Protein AF-A0A3S4IN43-F1 (afdb_monomer_lite)

pLDDT: mean 86.1, std 18.01, range [30.06, 98.25]

Structure (mmCIF, N/CA/C/O backbone):
data_AF-A0A3S4IN43-F1
#
_entry.id   AF-A0A3S4IN43-F1
#
loop_
_atom_site.group_PDB
_atom_site.id
_atom_site.type_symbol
_atom_site.label_atom_id
_atom_site.label_alt_id
_atom_site.label_comp_id
_atom_site.label_asym_id
_atom_site.label_entity_id
_atom_site.label_seq_id
_atom_site.pdbx_PDB_ins_code
_atom_site.Cartn_x
_atom_site.Cartn_y
_atom_site.Cartn_z
_atom_site.occupancy
_atom_site.B_iso_or_equiv
_atom_site.auth_seq_id
_atom_site.auth_comp_id
_atom_site.auth_asym_id
_atom_site.auth_atom_id
_atom_site.pdbx_PDB_model_num
ATOM 1 N N . MET A 1 1 ? 6.453 50.918 13.393 1.00 37.44 1 MET A N 1
ATOM 2 C CA . MET A 1 1 ? 6.200 50.289 12.080 1.00 37.44 1 MET A CA 1
ATOM 3 C C . MET A 1 1 ? 6.692 48.854 12.177 1.00 37.44 1 MET A C 1
ATOM 5 O O . MET A 1 1 ? 7.880 48.610 12.035 1.00 37.44 1 MET A O 1
ATOM 9 N N . THR A 1 2 ? 5.820 47.931 12.581 1.00 30.06 2 THR A N 1
ATOM 10 C CA . THR A 1 2 ? 6.198 46.532 12.831 1.00 30.06 2 THR A CA 1
ATOM 11 C C . THR A 1 2 ? 5.919 45.735 11.565 1.00 30.06 2 THR A C 1
ATOM 13 O O . THR A 1 2 ? 4.767 45.596 11.165 1.00 30.06 2 THR A O 1
ATOM 16 N N . LEU A 1 3 ? 6.977 45.263 10.907 1.00 30.89 3 LEU A N 1
ATOM 17 C CA . LEU A 1 3 ? 6.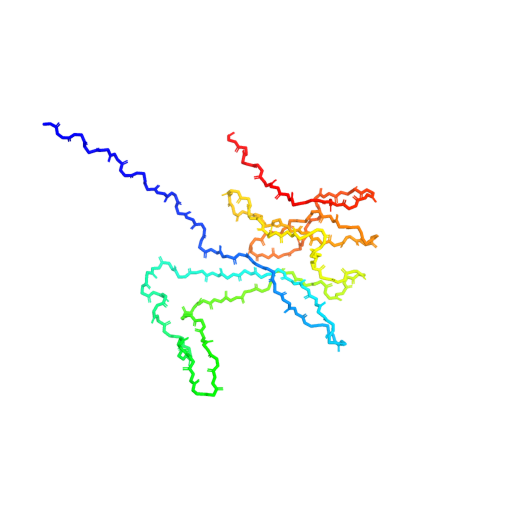897 44.349 9.771 1.00 30.89 3 LEU A CA 1
ATOM 18 C C . LEU A 1 3 ? 6.414 42.982 10.269 1.00 30.89 3 LEU A C 1
ATOM 20 O O . LEU A 1 3 ? 7.184 42.204 10.827 1.00 30.89 3 LEU A O 1
ATOM 24 N N . THR A 1 4 ? 5.134 42.682 10.072 1.00 35.22 4 THR A N 1
ATOM 25 C CA . THR A 1 4 ? 4.635 41.309 10.155 1.00 35.22 4 THR A CA 1
ATOM 26 C C . THR A 1 4 ? 5.094 40.580 8.894 1.00 35.22 4 THR A C 1
ATOM 28 O O . THR A 1 4 ? 4.595 40.839 7.801 1.00 35.22 4 THR A O 1
ATOM 31 N N . ALA A 1 5 ? 6.077 39.690 9.027 1.00 37.16 5 ALA A N 1
ATOM 32 C CA . ALA A 1 5 ? 6.415 38.756 7.961 1.00 37.16 5 ALA A CA 1
ATOM 33 C C . ALA A 1 5 ? 5.179 37.887 7.650 1.00 37.16 5 ALA A C 1
ATOM 35 O O . ALA A 1 5 ? 4.549 37.385 8.586 1.00 37.16 5 ALA A O 1
ATOM 36 N N . PRO A 1 6 ? 4.798 37.684 6.376 1.00 35.47 6 PRO A N 1
ATOM 37 C CA . PRO A 1 6 ? 3.703 36.786 6.058 1.00 35.47 6 PRO A CA 1
ATOM 38 C C . PRO A 1 6 ? 4.094 35.363 6.461 1.00 35.47 6 PRO A C 1
ATOM 40 O O . PRO A 1 6 ? 5.074 34.796 5.974 1.00 35.47 6 PRO A O 1
ATOM 43 N N . MET A 1 7 ? 3.307 34.789 7.368 1.00 35.69 7 MET A N 1
ATOM 44 C CA . MET A 1 7 ? 3.363 33.381 7.731 1.00 35.69 7 MET A CA 1
ATOM 45 C C . MET A 1 7 ? 3.156 32.571 6.447 1.00 35.69 7 MET A C 1
ATOM 47 O O . MET A 1 7 ? 2.059 32.562 5.885 1.00 35.69 7 MET A O 1
ATOM 51 N N . LYS A 1 8 ? 4.220 31.936 5.937 1.00 35.94 8 LYS A N 1
ATOM 52 C CA . LYS A 1 8 ? 4.121 30.979 4.829 1.00 35.94 8 LYS A CA 1
ATOM 53 C C . LYS A 1 8 ? 3.113 29.913 5.252 1.00 35.94 8 LYS A C 1
ATOM 55 O O . LYS A 1 8 ? 3.426 29.068 6.086 1.00 35.94 8 LYS A O 1
ATOM 60 N N . ARG A 1 9 ? 1.897 29.951 4.697 1.00 37.44 9 ARG A N 1
ATOM 61 C CA . ARG A 1 9 ? 0.983 28.808 4.747 1.00 37.44 9 ARG A CA 1
ATOM 62 C C . ARG A 1 9 ? 1.709 27.674 4.037 1.00 37.44 9 ARG A C 1
ATOM 64 O O . ARG A 1 9 ? 1.858 27.716 2.819 1.00 37.44 9 ARG A O 1
ATOM 71 N N . ALA A 1 10 ? 2.223 26.716 4.806 1.00 39.31 10 ALA A N 1
ATOM 72 C CA . ALA A 1 10 ? 2.700 25.460 4.258 1.00 39.31 10 ALA A CA 1
ATOM 73 C C . ALA A 1 10 ? 1.562 24.905 3.394 1.00 39.31 10 ALA A C 1
ATOM 75 O O . ALA A 1 10 ? 0.447 24.716 3.886 1.00 39.31 10 ALA A O 1
ATOM 76 N N . GLY A 1 11 ? 1.818 24.776 2.090 1.00 40.12 11 GLY A N 1
ATOM 77 C CA . GLY A 1 11 ? 0.867 24.211 1.146 1.00 40.12 11 GLY A CA 1
ATOM 78 C C . GLY A 1 11 ? 0.370 22.883 1.699 1.00 40.12 11 GLY A C 1
ATOM 79 O O . GLY A 1 11 ? 1.167 22.069 2.158 1.00 40.12 11 GLY A O 1
ATOM 80 N N . TRP A 1 12 ? -0.950 22.740 1.746 1.00 45.56 12 TRP A N 1
ATOM 81 C CA . TRP A 1 12 ? -1.676 21.554 2.175 1.00 45.56 12 TRP A CA 1
ATOM 82 C C . TRP A 1 12 ? -0.944 20.272 1.742 1.00 45.56 12 TRP A C 1
ATOM 84 O O . TRP A 1 12 ? -0.852 19.953 0.560 1.00 45.56 12 TRP A O 1
ATOM 94 N N . ALA A 1 13 ? -0.384 19.540 2.704 1.00 54.88 13 ALA A N 1
ATOM 95 C CA . ALA A 1 13 ? 0.049 18.179 2.444 1.00 54.88 13 ALA A CA 1
ATOM 96 C C . ALA A 1 13 ? -1.181 17.380 1.989 1.00 54.88 13 ALA A C 1
ATOM 98 O O . ALA A 1 13 ? -2.270 17.526 2.556 1.00 54.88 13 ALA A O 1
ATOM 99 N N . THR A 1 14 ? -1.024 16.545 0.966 1.00 61.47 14 THR A N 1
ATOM 100 C CA . THR A 1 14 ? -2.055 15.577 0.594 1.00 61.47 14 THR A CA 1
ATOM 101 C C . THR A 1 14 ? -2.413 14.733 1.812 1.00 61.47 14 THR A C 1
ATOM 103 O O . THR A 1 14 ? -1.529 14.195 2.477 1.00 61.47 14 THR A O 1
ATOM 106 N N . ARG A 1 15 ? -3.706 14.633 2.133 1.00 83.38 15 ARG A N 1
ATOM 107 C CA . ARG A 1 15 ? -4.218 13.986 3.356 1.00 83.38 15 ARG A CA 1
ATOM 108 C C . ARG A 1 15 ? -4.302 12.470 3.219 1.00 83.38 15 ARG A C 1
ATOM 110 O O . ARG A 1 15 ? -5.286 11.863 3.616 1.00 83.38 15 ARG A O 1
ATOM 117 N N . GLN A 1 16 ? -3.287 11.874 2.614 1.00 91.56 16 GLN A N 1
ATOM 118 C CA . GLN A 1 16 ? -3.196 10.441 2.403 1.00 91.56 16 GLN A CA 1
ATOM 119 C C . GLN A 1 16 ? -1.801 9.962 2.766 1.00 91.56 16 GLN A C 1
ATOM 121 O O . GLN A 1 16 ? -0.811 10.622 2.448 1.00 91.56 16 GLN A O 1
ATOM 126 N N . ILE A 1 17 ? -1.726 8.800 3.407 1.00 92.81 17 ILE A N 1
ATOM 127 C CA . ILE A 1 17 ? -0.460 8.111 3.655 1.00 92.81 17 ILE A CA 1
ATOM 128 C C . ILE A 1 17 ? -0.492 6.791 2.905 1.00 92.81 17 ILE A C 1
ATOM 130 O O . ILE A 1 17 ? -1.401 5.988 3.099 1.00 92.81 17 ILE A O 1
ATOM 134 N N . ALA A 1 18 ? 0.517 6.571 2.066 1.00 95.69 18 ALA A N 1
ATOM 135 C CA . ALA A 1 18 ? 0.769 5.283 1.441 1.00 95.69 18 ALA A CA 1
ATOM 136 C C . ALA A 1 18 ? 1.852 4.522 2.210 1.00 95.69 18 ALA A C 1
ATOM 138 O O . ALA A 1 18 ? 2.834 5.114 2.666 1.00 95.69 18 ALA A O 1
ATOM 139 N N . PHE A 1 19 ? 1.684 3.212 2.347 1.00 95.56 19 PHE A N 1
ATOM 140 C CA . PHE A 1 19 ? 2.606 2.344 3.075 1.00 95.56 19 PHE A CA 1
ATOM 141 C C . PHE A 1 19 ? 2.551 0.908 2.550 1.00 95.56 19 PHE A C 1
ATOM 143 O O . PHE A 1 19 ? 1.633 0.533 1.824 1.00 95.56 19 PHE A O 1
ATOM 150 N N . ILE A 1 20 ? 3.555 0.109 2.915 1.00 96.81 20 ILE A N 1
ATOM 151 C CA . ILE A 1 20 ? 3.604 -1.324 2.609 1.00 96.81 20 ILE A CA 1
ATOM 152 C C . ILE A 1 20 ? 3.043 -2.081 3.812 1.00 96.81 20 ILE A C 1
ATOM 154 O O . ILE A 1 20 ? 3.466 -1.831 4.942 1.00 96.81 20 ILE A O 1
ATOM 158 N N . GLY A 1 21 ? 2.104 -2.989 3.568 1.00 95.88 21 GLY A N 1
ATOM 159 C CA . GLY A 1 21 ? 1.542 -3.890 4.571 1.00 95.88 21 GLY A CA 1
ATOM 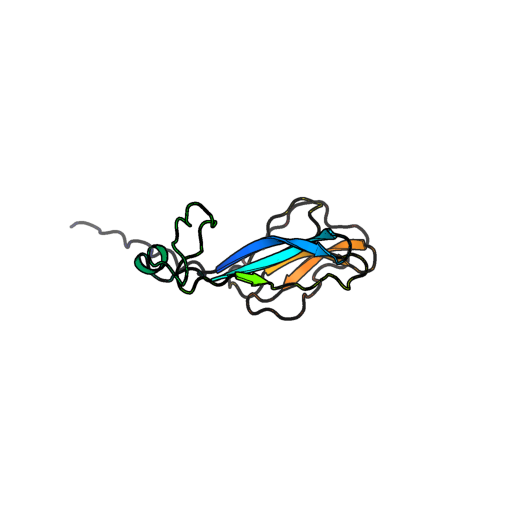160 C C . GLY A 1 21 ? 1.646 -5.342 4.121 1.00 95.88 21 GLY A C 1
ATOM 161 O O . GLY A 1 21 ? 1.524 -5.637 2.934 1.00 95.88 21 GLY A O 1
ATOM 162 N N . ASP A 1 22 ? 1.860 -6.255 5.064 1.00 96.88 22 ASP A N 1
ATOM 163 C CA . ASP A 1 22 ? 1.873 -7.686 4.768 1.00 96.88 22 ASP A CA 1
ATOM 164 C C . ASP A 1 22 ? 0.442 -8.198 4.567 1.00 96.88 22 ASP A C 1
ATOM 166 O O . ASP A 1 22 ? -0.440 -7.983 5.399 1.00 96.88 22 ASP A O 1
ATOM 170 N N . THR A 1 23 ? 0.226 -8.932 3.482 1.00 97.31 23 THR A N 1
ATOM 171 C CA . THR A 1 23 ? -0.921 -9.834 3.330 1.00 97.31 23 THR A CA 1
ATOM 172 C C . THR A 1 23 ? -0.432 -11.278 3.351 1.00 97.31 23 THR A C 1
ATOM 174 O O . THR A 1 23 ? 0.774 -11.522 3.348 1.00 97.31 23 THR A O 1
ATOM 177 N N . LEU A 1 24 ? -1.345 -12.247 3.381 1.00 97.19 24 LEU A N 1
ATOM 178 C CA . LEU A 1 24 ? -0.994 -13.664 3.311 1.00 97.19 24 LEU A CA 1
ATOM 179 C C . LEU A 1 24 ? -1.474 -14.270 1.989 1.00 97.19 24 LEU A C 1
ATOM 181 O O . LEU A 1 24 ? -2.532 -13.907 1.472 1.00 97.19 24 LEU A O 1
ATOM 185 N N . SER A 1 25 ? -0.680 -15.177 1.429 1.00 94.69 25 SER A N 1
ATOM 186 C CA . SER A 1 25 ? -1.092 -16.076 0.354 1.00 94.69 25 SER A CA 1
ATOM 187 C C . SER A 1 25 ? -2.026 -17.169 0.888 1.00 94.69 25 SER A C 1
ATOM 189 O O . SER A 1 25 ? -2.171 -17.348 2.099 1.00 94.69 25 SER A O 1
ATOM 191 N N . LEU A 1 26 ? -2.606 -17.968 -0.015 1.00 93.50 26 LEU A N 1
ATOM 192 C CA . LEU A 1 26 ? -3.400 -19.148 0.357 1.00 93.50 26 LEU A CA 1
ATOM 193 C C . LEU A 1 26 ? -2.595 -20.194 1.147 1.00 93.50 26 LEU A C 1
ATOM 195 O O . LEU A 1 26 ? -3.172 -20.985 1.884 1.00 93.50 26 LEU A O 1
ATOM 199 N N . THR A 1 27 ? -1.268 -20.191 1.012 1.00 94.94 27 THR A N 1
ATOM 200 C CA . THR A 1 27 ? -0.349 -21.074 1.744 1.00 94.94 27 THR A CA 1
ATOM 201 C C . THR A 1 27 ? 0.208 -20.428 3.017 1.00 94.94 27 THR A C 1
ATOM 203 O O . THR A 1 27 ? 1.089 -20.997 3.655 1.00 94.94 27 THR A O 1
ATOM 206 N N . GLY A 1 28 ? -0.274 -19.238 3.394 1.00 95.75 28 GLY A N 1
ATOM 207 C CA . GLY A 1 28 ? 0.172 -18.515 4.587 1.00 95.75 28 GLY A CA 1
ATOM 208 C C . GLY A 1 28 ? 1.513 -17.790 4.435 1.00 95.75 28 GLY A C 1
ATOM 209 O O . GLY A 1 28 ? 2.066 -17.317 5.426 1.00 95.75 28 GLY A O 1
ATOM 210 N N . GLN A 1 29 ? 2.053 -17.673 3.218 1.00 95.50 29 GLN A N 1
ATOM 211 C CA . GLN A 1 29 ? 3.272 -16.899 2.967 1.00 95.50 29 GLN A CA 1
ATOM 212 C C . GLN A 1 29 ? 2.962 -15.404 2.901 1.00 95.50 29 GLN A C 1
ATOM 214 O O . GLN A 1 29 ? 1.932 -15.001 2.366 1.00 95.50 29 GLN A O 1
ATOM 219 N N . LYS A 1 30 ? 3.869 -14.569 3.413 1.00 96.56 30 LYS A N 1
ATOM 220 C CA . LYS A 1 30 ? 3.719 -13.113 3.340 1.00 96.56 30 LYS A CA 1
ATOM 221 C C . LYS A 1 30 ? 3.823 -12.620 1.898 1.00 96.56 30 LYS A C 1
ATOM 223 O O . LYS A 1 30 ? 4.778 -12.943 1.199 1.00 96.56 30 LYS A O 1
ATOM 228 N N . VAL A 1 31 ? 2.870 -11.787 1.501 1.00 97.69 31 VAL A N 1
ATOM 229 C CA . VAL A 1 31 ? 2.829 -11.073 0.223 1.00 97.69 31 VAL A CA 1
ATOM 230 C C . VAL A 1 31 ? 2.674 -9.584 0.550 1.00 97.69 31 VAL A C 1
ATOM 232 O O . VAL A 1 31 ? 1.567 -9.151 0.886 1.00 97.69 31 VAL A O 1
ATOM 235 N N . PRO A 1 32 ? 3.766 -8.799 0.554 1.00 97.62 32 PRO A N 1
ATOM 236 C CA . PRO A 1 32 ? 3.702 -7.370 0.843 1.00 97.62 32 PRO A CA 1
ATOM 237 C C . PRO A 1 32 ? 2.934 -6.618 -0.242 1.00 97.62 32 PRO A C 1
ATOM 239 O O . PRO A 1 32 ? 3.164 -6.829 -1.430 1.00 97.62 32 PRO A O 1
ATOM 242 N N . GLU A 1 33 ? 2.042 -5.720 0.156 1.00 98.06 33 GLU A N 1
ATOM 243 C CA . GLU A 1 33 ? 1.169 -4.968 -0.746 1.00 98.06 33 GLU A CA 1
ATOM 244 C C . GLU A 1 33 ? 1.157 -3.484 -0.401 1.00 98.06 33 GLU A C 1
ATOM 246 O O . GLU A 1 33 ? 1.406 -3.087 0.740 1.00 98.06 33 GLU A O 1
ATOM 251 N N . LEU A 1 34 ? 0.864 -2.652 -1.397 1.00 98.19 34 LEU A N 1
ATOM 252 C CA . LEU A 1 34 ? 0.697 -1.222 -1.215 1.00 98.19 34 LEU A CA 1
ATOM 253 C C . LEU A 1 34 ? -0.703 -0.924 -0.680 1.00 98.19 34 LEU A C 1
ATOM 255 O O . LEU A 1 34 ? -1.714 -1.319 -1.266 1.00 98.19 34 LEU A O 1
ATOM 259 N N . PHE A 1 35 ? -0.750 -0.150 0.394 1.00 98.00 35 PHE A N 1
ATOM 260 C CA . PHE A 1 35 ? -1.968 0.393 0.970 1.00 98.00 35 PHE A CA 1
ATOM 261 C C . PHE A 1 35 ? -1.917 1.912 0.986 1.00 98.00 35 PHE A C 1
ATOM 263 O O . PHE A 1 35 ? -0.845 2.521 0.977 1.00 98.00 35 PHE A O 1
ATOM 270 N N . ILE A 1 36 ? -3.098 2.515 1.036 1.00 97.00 36 ILE A N 1
ATOM 271 C CA . ILE A 1 36 ? -3.282 3.944 1.239 1.00 97.00 36 ILE A CA 1
ATOM 272 C C . ILE A 1 36 ? -4.390 4.184 2.255 1.00 97.00 36 ILE A C 1
ATOM 274 O O . ILE A 1 36 ? -5.380 3.454 2.285 1.00 97.00 36 ILE A O 1
ATOM 278 N N . VAL A 1 37 ? -4.222 5.202 3.089 1.00 95.50 37 VAL A N 1
ATOM 279 C CA . VAL A 1 37 ? -5.235 5.636 4.050 1.00 95.50 37 VAL A CA 1
ATOM 280 C C . VAL A 1 37 ? -5.519 7.116 3.864 1.00 95.50 37 VAL A C 1
ATOM 282 O O . VAL A 1 37 ? -4.586 7.917 3.786 1.00 95.50 37 VAL A O 1
ATOM 285 N N . ASP A 1 38 ? -6.800 7.467 3.788 1.00 91.62 38 ASP A N 1
ATOM 286 C CA . ASP A 1 38 ? -7.270 8.849 3.828 1.00 91.62 38 ASP A CA 1
ATOM 287 C C . ASP A 1 38 ? -7.331 9.331 5.283 1.00 91.62 38 ASP A C 1
ATOM 289 O O . ASP A 1 38 ? -7.838 8.640 6.167 1.00 91.62 38 ASP A O 1
ATOM 293 N N . LEU A 1 39 ? -6.789 10.520 5.541 1.00 90.62 39 LEU A N 1
ATOM 294 C CA . LEU A 1 39 ? -6.667 11.088 6.878 1.00 90.62 39 LEU A CA 1
ATOM 295 C C . LEU A 1 39 ? -7.711 12.177 7.145 1.00 90.62 39 LEU A C 1
ATOM 297 O O . LEU A 1 39 ? -8.052 12.944 6.235 1.00 90.62 39 LEU A O 1
ATOM 301 N N . PRO A 1 40 ? -8.156 12.331 8.408 1.00 90.69 40 PRO A N 1
ATOM 302 C CA . PRO A 1 40 ? -9.092 13.375 8.769 1.00 90.69 40 PRO A CA 1
ATOM 303 C C . PRO A 1 40 ? -8.600 14.780 8.412 1.00 90.69 40 PRO A C 1
ATOM 305 O O . PRO A 1 40 ? -7.451 15.178 8.605 1.00 90.69 40 PRO A O 1
ATOM 308 N N . CYS A 1 41 ? -9.554 15.547 7.905 1.00 86.25 41 CYS A N 1
ATOM 309 C CA . CYS A 1 41 ? -9.423 16.907 7.402 1.00 86.25 41 CYS A CA 1
ATOM 310 C C . CYS A 1 41 ? -9.260 17.964 8.515 1.00 86.25 41 CYS A C 1
ATOM 312 O O . CYS A 1 41 ? -8.661 19.022 8.296 1.00 86.25 41 CYS A O 1
ATOM 314 N N . HIS A 1 42 ? -9.770 17.654 9.707 1.00 87.56 42 HIS A N 1
ATOM 315 C CA . HIS A 1 42 ? -9.815 18.528 10.874 1.00 87.56 42 HIS A CA 1
ATOM 316 C C . HIS A 1 42 ? -9.418 17.757 12.132 1.00 87.56 42 HIS A C 1
ATOM 318 O O . HIS A 1 42 ? -9.614 16.545 12.203 1.00 87.56 42 HIS A O 1
ATOM 324 N N . GLU A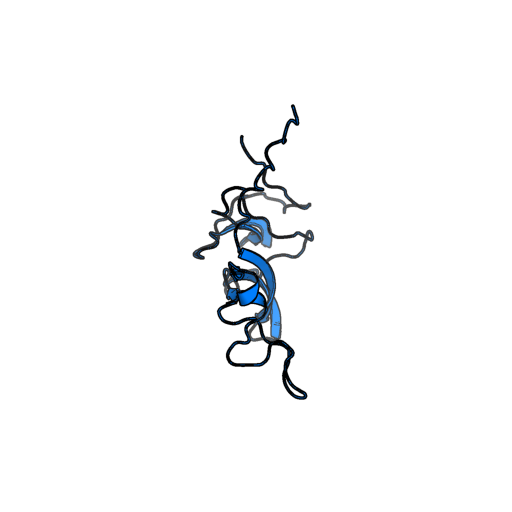 1 43 ? -8.927 18.472 13.146 1.00 89.31 43 GLU A N 1
ATOM 325 C CA . GLU A 1 43 ? -8.492 17.891 14.422 1.00 89.31 43 GLU A CA 1
ATOM 326 C C . GLU A 1 43 ? -9.573 17.020 15.078 1.00 89.31 43 GLU A C 1
ATOM 328 O O . GLU A 1 43 ? -9.292 15.901 15.497 1.00 89.31 43 GLU A O 1
ATOM 333 N N . ASN A 1 44 ? -10.824 17.491 15.104 1.00 91.62 44 ASN A N 1
ATOM 334 C CA . ASN A 1 44 ? -11.930 16.751 15.717 1.00 91.62 44 ASN A CA 1
ATOM 335 C C . ASN A 1 44 ? -12.156 15.378 15.073 1.00 91.62 44 ASN A C 1
ATOM 337 O O . ASN A 1 44 ? -12.511 14.433 15.771 1.00 91.62 44 ASN A O 1
ATOM 341 N N . GLY A 1 45 ? -11.884 15.244 13.771 1.00 91.19 45 GLY A N 1
ATOM 342 C CA . GLY A 1 45 ? -12.019 13.967 13.073 1.00 91.19 45 GLY A CA 1
ATOM 343 C C . GLY A 1 45 ? -11.039 12.903 13.574 1.00 91.19 45 GLY A C 1
ATOM 344 O O . GLY A 1 45 ? -11.337 11.722 13.491 1.00 91.19 45 GLY A O 1
ATOM 345 N N . TRP A 1 46 ? -9.908 13.296 14.167 1.00 91.38 46 TRP A N 1
ATOM 346 C CA . TRP A 1 46 ? -8.964 12.359 14.787 1.00 91.38 46 TRP A CA 1
ATOM 347 C C . TRP A 1 46 ? -9.432 11.826 16.143 1.00 91.38 46 TRP A C 1
ATOM 349 O O . TRP A 1 46 ? -8.927 10.809 16.609 1.00 91.38 46 TRP A O 1
ATOM 359 N N . LYS A 1 47 ? -10.372 12.522 16.789 1.00 94.38 47 LYS A N 1
ATOM 360 C CA . LYS A 1 47 ? -10.863 12.220 18.142 1.00 94.38 47 LYS A CA 1
ATOM 361 C C . LYS A 1 47 ? -12.224 11.524 18.135 1.00 94.38 47 LYS A C 1
ATOM 363 O O . LYS A 1 47 ? -12.723 11.147 19.191 1.00 94.38 47 LYS A O 1
ATOM 368 N N . GLN A 1 48 ? -12.827 11.360 16.961 1.00 95.50 48 GLN A N 1
ATOM 369 C CA . GLN A 1 48 ? -14.147 10.768 16.815 1.00 95.50 48 GLN A CA 1
ATOM 370 C C . GLN A 1 48 ? -14.032 9.257 16.600 1.00 95.50 48 GLN A C 1
ATOM 372 O O . GLN A 1 48 ? -13.464 8.807 15.605 1.00 95.50 48 GLN A O 1
ATOM 377 N N . ALA A 1 49 ? -14.575 8.477 17.536 1.00 95.25 49 ALA A N 1
ATOM 378 C CA . ALA A 1 49 ? -14.700 7.032 17.382 1.00 95.25 49 ALA A CA 1
ATOM 379 C C . ALA A 1 49 ? -15.682 6.682 16.251 1.00 95.25 49 ALA A C 1
ATOM 381 O O . ALA A 1 49 ? -16.656 7.406 16.027 1.00 95.25 49 ALA A O 1
ATOM 382 N N . GLY A 1 50 ? -15.395 5.586 15.546 1.00 91.12 50 GLY A N 1
ATOM 383 C CA . GLY A 1 50 ? -16.310 4.974 14.585 1.00 91.12 50 GLY A CA 1
ATOM 384 C C . GLY A 1 50 ? -17.242 3.970 15.261 1.00 91.12 50 GLY A C 1
ATOM 385 O O . GLY A 1 50 ? -17.706 4.200 16.376 1.00 91.12 50 GLY A O 1
ATOM 386 N N . ASP A 1 51 ? -17.462 2.831 14.605 1.00 90.56 51 ASP A N 1
ATOM 387 C CA . ASP A 1 51 ? -18.291 1.735 15.133 1.00 90.56 51 ASP A CA 1
ATOM 388 C C . ASP A 1 51 ? -17.720 1.121 16.425 1.00 90.56 51 ASP A C 1
ATOM 390 O O . ASP A 1 51 ? -18.444 0.523 17.220 1.00 90.56 51 ASP A O 1
ATOM 394 N N . THR A 1 52 ? -16.414 1.279 16.651 1.00 92.75 52 THR A N 1
ATOM 395 C CA . THR A 1 52 ? -15.681 0.763 17.810 1.00 92.75 52 THR A CA 1
ATOM 396 C C . THR A 1 52 ? -14.810 1.853 18.453 1.00 92.75 52 THR A C 1
ATOM 398 O O . THR A 1 52 ? -14.390 2.800 17.775 1.00 92.75 52 THR A O 1
ATOM 401 N N . PRO A 1 53 ? -14.510 1.755 19.767 1.00 95.44 53 PRO A N 1
ATOM 402 C CA . PRO A 1 53 ? -13.711 2.762 20.462 1.00 95.44 53 PRO A CA 1
ATOM 403 C C . PRO A 1 53 ? -12.305 2.918 19.873 1.00 95.44 53 PRO A C 1
ATOM 405 O O . PRO A 1 53 ? -11.631 1.931 19.574 1.00 95.44 53 PRO A O 1
ATOM 408 N N . LEU A 1 54 ? -11.815 4.162 19.812 1.00 95.06 54 LEU A N 1
ATOM 409 C CA . LEU A 1 54 ? -10.450 4.472 19.358 1.00 95.06 54 LEU A CA 1
ATOM 410 C C . LEU A 1 54 ? -9.387 3.709 20.150 1.00 95.06 54 LEU A C 1
ATOM 412 O O . LEU A 1 54 ? -8.400 3.248 19.594 1.00 95.06 54 LEU A O 1
ATOM 416 N N . THR A 1 55 ? -9.600 3.563 21.455 1.00 96.12 55 THR A N 1
ATOM 417 C CA . THR A 1 55 ? -8.690 2.877 22.3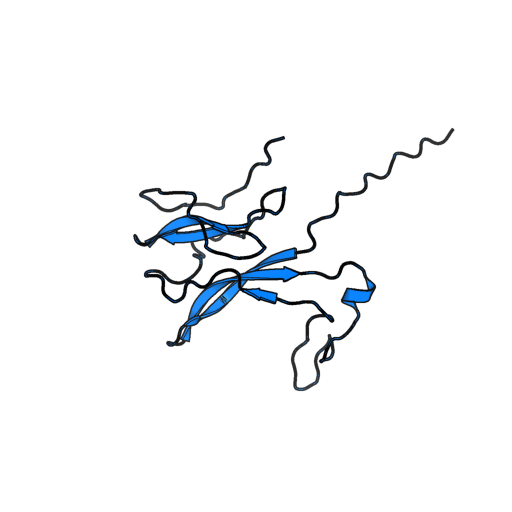78 1.00 96.12 55 THR A CA 1
ATOM 418 C C . THR A 1 55 ? -8.845 1.359 22.367 1.00 96.12 55 THR A C 1
ATOM 420 O O . THR A 1 55 ? -8.060 0.676 23.016 1.00 96.12 55 THR A O 1
ATOM 423 N N . GLY A 1 56 ? -9.848 0.826 21.664 1.00 95.19 56 GLY A N 1
ATOM 424 C CA . GLY A 1 56 ? -10.254 -0.570 21.788 1.00 95.19 56 GLY A CA 1
ATOM 425 C C . GLY A 1 56 ? -10.998 -0.840 23.097 1.00 95.19 56 GLY A C 1
ATOM 426 O O . GLY A 1 56 ? -11.457 0.081 23.780 1.00 95.19 56 GLY A O 1
ATOM 427 N N . THR A 1 57 ? -11.126 -2.118 23.431 1.00 94.38 57 THR A N 1
ATOM 428 C CA . THR A 1 57 ? -11.714 -2.616 24.684 1.00 94.38 57 THR A CA 1
ATOM 429 C C . THR A 1 57 ? -10.764 -3.630 25.322 1.00 94.38 57 THR A C 1
ATOM 431 O O . THR A 1 57 ? -9.692 -3.894 24.785 1.00 94.38 57 THR A O 1
ATOM 434 N N . GLU A 1 58 ? -11.151 -4.251 26.438 1.00 96.62 58 GLU A N 1
ATOM 435 C CA . GLU A 1 58 ? -10.372 -5.355 27.021 1.00 96.62 58 GLU A CA 1
ATOM 436 C C . GLU A 1 58 ? -10.166 -6.528 26.048 1.00 96.62 58 GLU A C 1
ATOM 438 O O . GLU A 1 58 ? -9.162 -7.229 26.133 1.00 96.62 58 GLU A O 1
ATOM 443 N N . SER A 1 59 ? -11.102 -6.742 25.116 1.00 95.94 59 SER A N 1
ATOM 444 C CA . SER A 1 59 ? -11.081 -7.873 24.180 1.00 95.94 59 SER A CA 1
ATOM 445 C C . SER A 1 59 ? -10.872 -7.475 22.718 1.00 95.94 59 SER A C 1
ATOM 447 O O . SER A 1 59 ? -10.787 -8.348 21.854 1.00 95.94 59 SER A O 1
ATOM 449 N N . THR A 1 60 ? -10.762 -6.179 22.412 1.00 94.25 60 THR A N 1
ATOM 450 C CA . THR A 1 60 ? -10.600 -5.691 21.037 1.00 94.25 60 THR A CA 1
ATOM 451 C C . THR A 1 60 ? -9.473 -4.678 20.914 1.00 94.25 60 THR A C 1
ATOM 453 O O . THR A 1 60 ? -9.265 -3.832 21.780 1.00 94.25 60 THR A O 1
ATOM 456 N N . MET A 1 61 ? -8.759 -4.737 19.790 1.00 93.56 61 MET A N 1
ATOM 457 C CA . MET A 1 61 ? -7.713 -3.768 19.479 1.00 93.56 61 MET A CA 1
ATOM 458 C C . MET A 1 61 ? -8.279 -2.352 19.253 1.00 93.56 61 MET A C 1
ATOM 460 O O . MET A 1 61 ? -9.456 -2.201 18.901 1.00 93.56 61 MET A O 1
ATOM 464 N N . PRO A 1 62 ? -7.429 -1.317 19.395 1.00 94.44 62 PRO A N 1
ATOM 465 C CA . PRO A 1 62 ? -7.705 0.033 18.920 1.00 94.44 62 PRO A CA 1
ATOM 466 C C . PRO A 1 62 ? -8.267 0.054 17.501 1.00 94.44 62 PRO A C 1
ATOM 468 O O . PRO A 1 62 ? -7.851 -0.723 16.640 1.00 94.44 62 PRO A O 1
ATOM 471 N N . SER A 1 63 ? -9.206 0.962 17.261 1.00 93.44 63 SER A N 1
ATOM 472 C CA . SER A 1 63 ? -9.849 1.133 15.959 1.00 93.44 63 SER A CA 1
ATOM 473 C C . SER A 1 63 ? -9.537 2.509 15.374 1.00 93.44 63 SER A C 1
ATOM 475 O O . SER A 1 63 ? -9.347 3.466 16.130 1.00 93.44 63 SER A O 1
ATOM 477 N N . PRO A 1 64 ? -9.445 2.631 14.039 1.00 92.62 64 PRO A N 1
ATOM 478 C CA . PRO A 1 64 ? -9.175 3.915 13.409 1.00 92.62 64 PRO A CA 1
ATOM 479 C C . PRO A 1 64 ? -10.325 4.911 13.662 1.00 92.62 64 PRO A C 1
ATOM 481 O O . PRO A 1 64 ? -11.456 4.492 13.924 1.00 92.62 64 PRO A O 1
ATOM 484 N N . PRO A 1 65 ? -10.066 6.230 13.569 1.00 94.75 65 PRO A N 1
ATOM 485 C CA . PRO A 1 65 ? -11.118 7.234 13.679 1.00 94.75 65 PRO A CA 1
ATOM 486 C C . PRO A 1 65 ? -12.227 7.082 12.641 1.00 94.75 65 PRO A C 1
ATOM 488 O O . PRO A 1 65 ? -12.026 6.506 11.569 1.00 94.75 65 PRO A O 1
ATOM 491 N N . LEU A 1 66 ? -13.402 7.635 12.952 1.00 92.88 66 LEU A N 1
ATOM 492 C CA . LEU A 1 66 ? -14.568 7.586 12.072 1.00 92.88 66 LEU A CA 1
ATOM 493 C C . LEU A 1 66 ? -14.210 8.061 10.656 1.00 92.88 66 LEU A C 1
ATOM 495 O O . LEU A 1 66 ? -13.658 9.145 10.462 1.00 92.88 66 LEU A O 1
ATOM 499 N N . GLY A 1 67 ? -14.564 7.248 9.659 1.00 88.81 67 GLY A N 1
ATOM 500 C CA . GLY A 1 67 ? -14.353 7.561 8.245 1.00 88.81 67 GLY A CA 1
ATOM 501 C C . GLY A 1 67 ? -12.910 7.402 7.752 1.00 88.81 67 GLY A C 1
ATOM 502 O O . GLY A 1 67 ? -12.668 7.591 6.562 1.00 88.81 67 GLY A O 1
ATOM 503 N N . VAL A 1 68 ? -11.957 7.029 8.614 1.00 92.56 68 VAL A N 1
ATOM 504 C CA . VAL A 1 68 ? -10.598 6.667 8.194 1.00 92.56 68 VAL A CA 1
ATOM 505 C C . VAL A 1 68 ? -10.623 5.261 7.612 1.00 92.56 68 VAL A C 1
ATOM 507 O O . VAL A 1 68 ? -10.790 4.275 8.327 1.00 92.56 68 VAL A O 1
ATOM 510 N N . VAL A 1 69 ? -10.451 5.175 6.295 1.00 90.06 69 VAL A N 1
ATOM 511 C CA . VAL A 1 69 ? -10.509 3.914 5.551 1.00 90.06 69 VAL A CA 1
ATOM 512 C C . VAL A 1 69 ? -9.144 3.605 4.952 1.00 90.06 69 VAL A C 1
ATOM 514 O O . VAL A 1 69 ? -8.580 4.401 4.202 1.00 90.06 69 VAL A O 1
ATOM 517 N N . GLN A 1 70 ? -8.630 2.415 5.257 1.00 93.50 70 GLN A N 1
ATOM 518 C CA . GLN A 1 70 ? -7.472 1.843 4.579 1.00 93.50 70 GLN A CA 1
ATOM 519 C C . GLN A 1 70 ? -7.931 1.108 3.315 1.00 93.50 70 GLN A C 1
ATOM 521 O O . GLN A 1 70 ? -8.791 0.230 3.372 1.00 93.50 70 GLN A O 1
ATOM 526 N N . ARG A 1 71 ? -7.318 1.422 2.175 1.00 96.06 71 ARG A N 1
ATOM 527 C CA . ARG A 1 71 ? -7.554 0.761 0.887 1.00 96.06 71 ARG A CA 1
ATOM 528 C C . ARG A 1 71 ? -6.285 0.063 0.418 1.00 96.06 71 ARG A C 1
ATOM 530 O O . ARG A 1 71 ? -5.194 0.625 0.505 1.00 96.06 71 ARG A O 1
ATOM 537 N N . ARG A 1 72 ? -6.425 -1.155 -0.103 1.00 97.75 72 ARG A N 1
ATOM 538 C CA . ARG A 1 72 ? -5.348 -1.867 -0.801 1.00 97.75 72 ARG A CA 1
ATOM 539 C C . ARG A 1 72 ? -5.282 -1.373 -2.244 1.00 97.75 72 ARG A C 1
ATOM 541 O O . ARG A 1 72 ? -6.310 -1.338 -2.913 1.00 97.75 72 ARG A O 1
ATOM 548 N N . LEU A 1 73 ? -4.099 -0.967 -2.697 1.00 98.25 73 LEU A N 1
ATOM 549 C CA . LEU A 1 73 ? -3.882 -0.450 -4.050 1.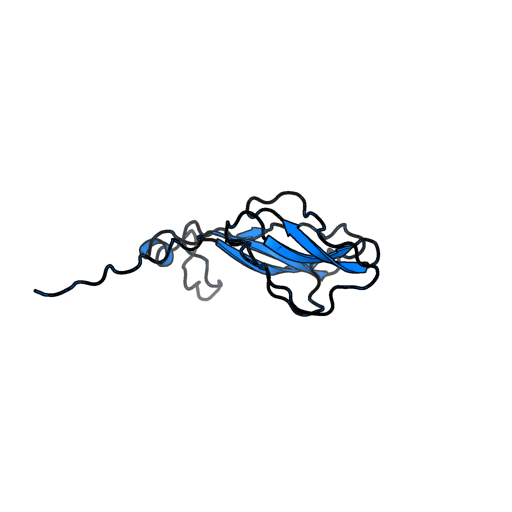00 98.25 73 LEU A CA 1
ATOM 550 C C . LEU A 1 73 ? -3.343 -1.509 -5.011 1.00 98.25 73 LEU A C 1
ATOM 552 O O . LEU A 1 73 ? -3.668 -1.458 -6.190 1.00 98.25 73 LEU A O 1
ATOM 556 N N . THR A 1 74 ? -2.545 -2.462 -4.533 1.00 98.25 74 THR A N 1
ATOM 557 C CA . THR A 1 74 ? -1.947 -3.504 -5.380 1.00 98.25 74 THR A CA 1
ATOM 558 C C . THR A 1 74 ? -2.479 -4.889 -5.026 1.00 98.25 74 THR A C 1
ATOM 560 O O . THR A 1 74 ? -2.728 -5.190 -3.859 1.00 98.25 74 THR A O 1
ATOM 563 N N . PHE A 1 75 ? -2.675 -5.732 -6.042 1.00 97.62 75 PHE A N 1
ATOM 564 C CA . PHE A 1 75 ? -3.198 -7.094 -5.915 1.00 97.62 75 PHE A CA 1
ATOM 565 C C . PHE A 1 75 ? -2.308 -8.052 -6.707 1.00 97.62 75 PHE A C 1
ATOM 567 O O . PHE A 1 75 ? -2.550 -8.328 -7.875 1.00 97.62 75 PHE A O 1
ATOM 574 N N . THR A 1 76 ? -1.221 -8.504 -6.090 1.00 97.50 76 THR A N 1
ATOM 575 C CA . THR A 1 76 ? -0.100 -9.149 -6.792 1.00 97.50 76 THR A CA 1
ATOM 576 C C . THR A 1 76 ? -0.008 -10.655 -6.566 1.00 97.50 76 THR A C 1
ATOM 578 O O . THR A 1 76 ? 0.907 -11.291 -7.084 1.00 97.50 76 THR A O 1
ATOM 581 N N . HIS A 1 77 ? -0.954 -11.247 -5.830 1.00 96.88 77 HIS A N 1
ATOM 582 C CA . HIS A 1 77 ? -0.968 -12.675 -5.486 1.00 96.88 77 HIS A CA 1
ATOM 583 C C . HIS A 1 77 ? -0.854 -13.612 -6.692 1.00 96.88 77 HIS A C 1
ATOM 585 O O . HIS A 1 77 ? -0.343 -14.715 -6.540 1.00 96.88 77 HIS A O 1
ATOM 591 N N . GLN A 1 78 ? -1.335 -13.194 -7.865 1.00 94.88 78 GLN A N 1
ATOM 592 C CA . GLN A 1 78 ? -1.322 -13.994 -9.091 1.00 94.88 78 GLN A CA 1
ATOM 593 C C . GLN A 1 78 ? -0.053 -13.807 -9.940 1.00 94.88 78 GLN A C 1
ATOM 595 O O . GLN A 1 78 ? 0.092 -14.474 -10.963 1.00 94.88 78 GLN A O 1
ATOM 600 N N . ARG A 1 79 ? 0.858 -12.897 -9.567 1.00 95.56 79 ARG A N 1
ATOM 601 C CA . ARG A 1 79 ? 2.111 -12.684 -10.309 1.00 95.56 79 ARG A CA 1
ATOM 602 C C . ARG A 1 79 ? 3.062 -13.865 -10.105 1.00 95.56 79 ARG A C 1
ATOM 604 O O . ARG A 1 79 ? 3.048 -14.502 -9.058 1.00 95.56 79 ARG A O 1
ATOM 611 N N . VAL A 1 80 ? 3.949 -14.099 -11.077 1.00 95.62 80 VAL A N 1
ATOM 612 C CA . VAL A 1 80 ? 5.017 -15.121 -10.983 1.00 95.62 80 VAL A CA 1
ATOM 613 C C . VAL A 1 80 ? 5.909 -14.878 -9.758 1.00 95.62 80 VAL A C 1
ATOM 615 O O . VAL A 1 80 ? 6.308 -15.819 -9.077 1.00 95.62 80 VAL A O 1
ATOM 618 N N . TYR A 1 81 ? 6.152 -13.603 -9.442 1.00 96.00 81 TYR A N 1
ATOM 619 C CA . TYR A 1 81 ? 6.808 -13.150 -8.218 1.00 96.00 81 TYR A CA 1
ATOM 620 C C . TYR A 1 81 ? 5.835 -12.260 -7.429 1.00 96.00 81 TYR A C 1
ATOM 622 O O . TYR A 1 81 ? 5.770 -11.056 -7.693 1.00 96.00 81 TYR A O 1
ATOM 630 N N . PRO A 1 82 ? 5.035 -12.837 -6.512 1.00 96.81 82 PRO A N 1
ATOM 631 C CA . PRO A 1 82 ? 4.061 -12.084 -5.735 1.00 96.81 82 PRO A CA 1
ATOM 632 C C . PRO A 1 82 ? 4.706 -11.064 -4.796 1.00 96.81 82 PRO A C 1
ATOM 634 O O . PRO A 1 82 ? 5.752 -11.317 -4.196 1.00 96.81 82 PRO A O 1
ATOM 637 N N . GLY A 1 83 ? 4.011 -9.950 -4.594 1.00 97.25 83 GLY A N 1
ATOM 638 C CA . GLY A 1 83 ? 4.338 -8.940 -3.600 1.00 97.25 83 GLY A CA 1
ATOM 639 C C . GLY A 1 83 ? 5.296 -7.854 -4.077 1.00 97.25 83 GLY A C 1
ATOM 640 O O . GLY A 1 83 ? 6.086 -8.007 -5.012 1.00 97.25 83 GLY A O 1
ATOM 641 N N . LEU A 1 84 ? 5.243 -6.727 -3.373 1.00 97.31 84 LEU A N 1
ATOM 642 C CA . LEU A 1 84 ? 6.279 -5.702 -3.420 1.00 97.31 84 LEU A CA 1
ATOM 643 C C . LEU A 1 84 ? 7.585 -6.271 -2.849 1.00 97.31 84 LEU A C 1
ATOM 645 O O . LEU A 1 84 ? 7.577 -7.040 -1.886 1.00 97.31 84 LEU A O 1
ATOM 649 N N . THR A 1 85 ? 8.725 -5.876 -3.422 1.00 93.38 85 THR A N 1
ATOM 650 C CA . THR A 1 85 ? 10.034 -6.349 -2.943 1.00 93.38 85 THR A CA 1
ATOM 651 C C . THR A 1 85 ? 10.572 -5.451 -1.837 1.00 93.38 85 THR A C 1
ATOM 653 O O . THR A 1 85 ? 10.653 -4.237 -1.991 1.00 93.38 85 THR A O 1
ATOM 656 N N . ASN A 1 86 ? 11.020 -6.052 -0.737 1.00 84.00 86 ASN A N 1
ATOM 657 C CA . ASN A 1 86 ? 11.717 -5.343 0.339 1.00 84.00 86 ASN A CA 1
ATOM 658 C C . ASN A 1 86 ? 13.239 -5.296 0.136 1.00 84.00 86 ASN A C 1
ATOM 660 O O . ASN A 1 86 ? 13.961 -4.836 1.018 1.00 84.00 86 ASN A O 1
ATOM 664 N N . GLU A 1 87 ? 13.723 -5.762 -1.017 1.00 85.69 87 GLU A N 1
ATOM 665 C CA . GLU A 1 87 ? 15.136 -5.795 -1.380 1.00 85.69 87 GLU A CA 1
ATOM 666 C C . GLU A 1 87 ? 15.357 -5.043 -2.703 1.00 85.69 87 GLU A C 1
ATOM 668 O O . GLU A 1 87 ? 14.832 -5.474 -3.737 1.00 85.69 87 GLU A O 1
ATOM 673 N N . PRO A 1 88 ? 16.107 -3.922 -2.682 1.00 86.38 88 PRO A N 1
ATOM 674 C CA . PRO A 1 88 ? 16.615 -3.229 -1.495 1.00 86.38 88 PRO A CA 1
ATOM 675 C C . PRO A 1 88 ? 15.479 -2.657 -0.631 1.00 86.38 88 PRO A C 1
ATOM 677 O O . PRO A 1 88 ? 14.389 -2.342 -1.125 1.00 86.38 88 PRO A O 1
ATOM 680 N N . ARG A 1 89 ? 15.750 -2.468 0.669 1.00 87.12 89 ARG A N 1
ATOM 681 C CA . ARG A 1 89 ? 14.789 -1.825 1.572 1.00 87.12 89 ARG A CA 1
ATOM 682 C C . ARG A 1 89 ? 14.493 -0.427 1.053 1.00 87.12 89 ARG A C 1
ATOM 684 O O . ARG A 1 89 ? 15.394 0.399 0.911 1.00 87.12 89 ARG A O 1
ATOM 691 N N . HIS A 1 90 ? 13.220 -0.152 0.824 1.00 88.06 90 HIS A N 1
ATOM 692 C CA . HIS A 1 90 ? 12.766 1.133 0.335 1.00 88.06 90 HIS A CA 1
ATOM 693 C C . HIS A 1 90 ? 11.514 1.566 1.088 1.00 88.06 90 HIS A C 1
ATOM 695 O O . HIS A 1 90 ? 10.815 0.774 1.718 1.00 88.06 90 HIS A O 1
ATOM 701 N N . TRP A 1 91 ? 11.243 2.858 1.018 1.00 89.38 91 TRP A N 1
ATOM 702 C CA . TRP A 1 91 ? 9.960 3.404 1.409 1.00 89.38 91 TRP A CA 1
ATOM 703 C C . TRP A 1 91 ? 9.251 3.874 0.147 1.00 89.38 91 TRP A C 1
ATOM 705 O O . TRP A 1 91 ? 9.892 4.427 -0.748 1.00 89.38 91 TRP A O 1
ATOM 715 N N . VAL A 1 92 ? 7.935 3.706 0.098 1.00 94.00 92 VAL A N 1
ATOM 716 C CA . VAL A 1 92 ? 7.123 4.197 -1.018 1.00 94.00 92 VAL A CA 1
ATOM 717 C C . VAL A 1 92 ? 7.150 5.724 -1.067 1.00 94.00 92 VAL A C 1
ATOM 719 O O . VAL A 1 92 ? 7.360 6.398 -0.048 1.00 94.00 92 VAL A O 1
ATOM 722 N N . ARG A 1 93 ? 7.009 6.293 -2.263 1.00 92.44 93 ARG A N 1
ATOM 723 C CA . ARG A 1 93 ? 7.139 7.742 -2.480 1.00 92.44 93 ARG A CA 1
ATOM 724 C C . ARG A 1 93 ? 6.054 8.246 -3.406 1.00 92.44 93 ARG A C 1
ATOM 726 O O . ARG A 1 93 ? 5.925 7.731 -4.507 1.00 92.44 93 ARG A O 1
ATOM 733 N N . SER A 1 94 ? 5.326 9.280 -3.003 1.00 92.00 94 SER A N 1
ATOM 734 C CA . SER A 1 94 ? 4.479 10.026 -3.930 1.00 92.00 94 SER A CA 1
ATOM 735 C C . SER A 1 94 ? 5.314 11.018 -4.740 1.00 92.00 94 SER A C 1
ATOM 737 O O . SER A 1 94 ? 6.323 11.540 -4.255 1.00 92.00 94 SER A O 1
ATOM 739 N N . ASN A 1 95 ? 4.891 11.311 -5.968 1.00 88.06 95 ASN A N 1
ATOM 740 C CA . ASN A 1 95 ? 5.390 12.487 -6.678 1.00 88.06 95 ASN A CA 1
ATOM 741 C C . ASN A 1 95 ? 4.852 13.785 -6.025 1.00 88.06 95 ASN A C 1
ATOM 743 O O . ASN A 1 95 ? 3.874 13.732 -5.275 1.00 88.06 95 ASN A O 1
ATOM 747 N N . PRO A 1 96 ? 5.446 14.962 -6.308 1.00 84.88 96 PRO A N 1
ATOM 748 C CA . PRO A 1 96 ? 5.025 16.228 -5.692 1.00 84.88 96 PRO A CA 1
ATOM 749 C C . PRO A 1 96 ? 3.553 16.593 -5.928 1.00 84.88 96 PRO A C 1
ATOM 751 O O . PRO A 1 96 ? 2.930 17.206 -5.071 1.00 84.88 96 PRO A O 1
ATOM 754 N N . GLN A 1 97 ? 2.996 16.187 -7.074 1.00 86.88 97 GLN A N 1
ATOM 755 C CA . GLN A 1 97 ? 1.591 16.420 -7.431 1.00 86.88 97 GLN A CA 1
ATOM 756 C C . GLN A 1 97 ? 0.633 15.366 -6.852 1.00 86.88 97 GLN A C 1
ATOM 758 O O . GLN A 1 97 ? -0.566 15.441 -7.094 1.00 86.88 97 GLN A O 1
ATOM 763 N N . ALA A 1 98 ? 1.152 14.366 -6.130 1.00 88.56 98 ALA A N 1
ATOM 764 C CA . ALA A 1 98 ? 0.401 13.238 -5.582 1.00 88.56 98 ALA A CA 1
ATOM 765 C C . ALA A 1 98 ? -0.520 12.540 -6.602 1.00 88.56 98 ALA A C 1
ATOM 767 O O . ALA A 1 98 ? -1.616 12.100 -6.273 1.00 88.56 98 ALA A O 1
ATOM 768 N N . THR A 1 99 ? -0.068 12.422 -7.849 1.00 92.19 99 THR A N 1
ATOM 769 C CA . THR A 1 99 ? -0.758 11.686 -8.918 1.00 92.19 99 THR A CA 1
ATOM 770 C C . THR A 1 99 ? -0.196 10.282 -9.124 1.00 92.19 99 THR A C 1
ATOM 772 O O . THR A 1 99 ? -0.832 9.458 -9.776 1.00 92.19 99 THR A O 1
ATOM 775 N N . ALA A 1 100 ? 0.979 9.985 -8.563 1.00 95.50 100 ALA A N 1
ATOM 776 C CA . ALA A 1 100 ? 1.608 8.674 -8.647 1.00 95.50 100 ALA A CA 1
ATOM 777 C C . ALA A 1 100 ? 2.358 8.322 -7.359 1.00 95.50 100 ALA A C 1
ATOM 779 O O . ALA A 1 100 ? 2.996 9.181 -6.746 1.00 95.50 100 ALA A O 1
ATOM 780 N N . ILE A 1 101 ? 2.321 7.041 -6.997 1.00 96.31 101 ILE A N 1
ATOM 781 C CA . ILE A 1 101 ? 3.089 6.425 -5.916 1.00 96.31 101 ILE A CA 1
ATOM 782 C C . ILE A 1 101 ? 4.085 5.456 -6.540 1.00 96.31 101 ILE A C 1
ATOM 784 O O . ILE A 1 101 ? 3.706 4.561 -7.292 1.00 96.31 101 ILE A O 1
ATOM 788 N N . ALA A 1 102 ? 5.354 5.648 -6.213 1.00 96.38 102 ALA A N 1
ATOM 789 C CA . ALA A 1 102 ? 6.472 4.838 -6.644 1.00 96.38 102 ALA A CA 1
ATOM 790 C C . ALA A 1 102 ? 6.855 3.801 -5.583 1.00 96.38 102 ALA A C 1
ATOM 792 O O . ALA A 1 102 ? 6.937 4.120 -4.390 1.00 96.38 102 ALA A O 1
ATOM 793 N N . PHE A 1 103 ? 7.114 2.575 -6.035 1.00 96.44 103 PHE A N 1
ATOM 794 C CA . PHE A 1 103 ? 7.472 1.419 -5.209 1.00 96.44 103 PHE A CA 1
ATOM 795 C C . PHE A 1 103 ? 8.303 0.407 -6.010 1.00 96.44 103 PHE A C 1
ATOM 797 O O . PHE A 1 103 ? 8.375 0.497 -7.238 1.00 96.44 103 PHE A O 1
ATOM 804 N N . LEU A 1 104 ? 8.935 -0.552 -5.325 1.00 96.25 104 LEU A N 1
ATOM 805 C CA . LEU A 1 104 ? 9.649 -1.653 -5.974 1.00 96.25 104 LEU A CA 1
ATOM 806 C C . LEU A 1 104 ? 8.813 -2.933 -5.974 1.00 96.25 104 LEU A C 1
ATOM 808 O O . LEU A 1 104 ? 8.281 -3.354 -4.947 1.00 96.25 104 LEU A O 1
ATOM 812 N N . MET A 1 105 ? 8.764 -3.592 -7.125 1.00 96.44 105 MET A N 1
ATOM 813 C CA . MET A 1 105 ? 8.144 -4.902 -7.324 1.00 96.44 105 MET A CA 1
ATOM 814 C C . MET A 1 105 ? 8.950 -5.663 -8.381 1.00 96.44 105 MET A C 1
ATOM 816 O O . MET A 1 105 ? 9.557 -5.046 -9.265 1.00 96.44 105 MET A O 1
ATOM 820 N N . ARG A 1 106 ? 8.998 -6.995 -8.279 1.00 96.69 106 ARG A N 1
ATOM 821 C CA . ARG A 1 106 ? 9.681 -7.820 -9.281 1.00 96.69 106 ARG A CA 1
ATOM 822 C C . ARG A 1 106 ? 8.853 -7.905 -10.567 1.00 96.69 106 ARG A C 1
ATOM 824 O O . ARG A 1 106 ? 7.632 -8.084 -10.529 1.00 96.69 106 ARG A O 1
ATOM 831 N N . ASP A 1 107 ? 9.523 -7.754 -11.702 1.00 96.44 107 ASP A N 1
ATOM 832 C CA . ASP A 1 107 ? 8.942 -8.076 -13.005 1.00 96.44 107 ASP A CA 1
ATOM 833 C C . ASP A 1 107 ? 8.864 -9.597 -13.222 1.00 96.44 107 ASP A C 1
ATOM 835 O O . ASP A 1 107 ? 9.177 -10.389 -12.330 1.00 96.44 107 ASP A O 1
ATOM 839 N N . ASP A 1 108 ? 8.419 -10.012 -14.405 1.00 96.31 108 ASP A N 1
ATOM 840 C CA . ASP A 1 108 ? 8.198 -11.427 -14.723 1.00 96.31 108 ASP A CA 1
ATOM 841 C C . ASP A 1 108 ? 9.510 -12.219 -14.878 1.00 96.31 108 ASP A C 1
ATOM 843 O O . ASP A 1 108 ? 9.489 -13.446 -14.869 1.00 96.31 108 ASP A O 1
ATOM 847 N N . ASN A 1 109 ? 10.658 -11.532 -14.939 1.00 95.50 109 ASN A N 1
ATOM 848 C CA . ASN A 1 109 ? 11.990 -12.139 -14.893 1.00 95.50 109 ASN A CA 1
ATOM 849 C C . ASN A 1 109 ? 12.565 -12.173 -13.466 1.00 95.50 109 ASN A C 1
ATOM 851 O O . ASN A 1 109 ? 13.724 -12.534 -13.264 1.00 95.50 109 ASN A O 1
ATOM 855 N N . GLY A 1 110 ? 11.788 -11.757 -12.461 1.00 94.00 110 GLY A N 1
ATOM 856 C CA . GLY A 1 110 ? 12.215 -11.725 -11.066 1.00 94.00 110 GLY A CA 1
ATOM 857 C C . GLY A 1 110 ? 13.124 -10.546 -10.729 1.00 94.00 110 GLY A C 1
ATOM 858 O O . GLY A 1 110 ? 13.696 -10.513 -9.634 1.00 94.00 110 GLY A O 1
ATOM 859 N N . VAL A 1 111 ? 13.262 -9.567 -11.626 1.00 94.38 111 VAL A N 1
ATOM 860 C CA . VAL A 1 111 ? 14.143 -8.413 -11.443 1.00 94.38 111 VAL A CA 1
ATOM 861 C C . VAL A 1 111 ? 13.388 -7.304 -10.715 1.00 94.38 111 VAL A C 1
ATOM 863 O O . VAL A 1 111 ? 12.273 -6.954 -11.087 1.00 94.38 111 VAL A O 1
ATOM 866 N N . ALA A 1 112 ? 13.978 -6.743 -9.655 1.00 94.25 112 ALA A N 1
ATOM 867 C CA . ALA A 1 112 ? 13.386 -5.625 -8.921 1.00 94.25 112 ALA A CA 1
ATOM 868 C C . ALA A 1 112 ? 13.391 -4.352 -9.782 1.00 94.25 112 ALA A C 1
ATOM 870 O O . ALA A 1 112 ? 14.455 -3.800 -10.070 1.00 94.25 112 ALA A O 1
ATOM 871 N N . GLN A 1 113 ? 12.205 -3.881 -10.160 1.00 95.31 113 GLN A N 1
ATOM 872 C CA . GLN A 1 113 ? 12.017 -2.690 -10.989 1.00 95.31 113 GLN A CA 1
ATOM 873 C C . GLN A 1 113 ? 11.281 -1.608 -10.205 1.00 95.31 113 GLN A C 1
ATOM 875 O O . GLN A 1 113 ? 10.629 -1.882 -9.195 1.00 95.31 113 GLN A O 1
ATOM 880 N N . LEU A 1 114 ? 11.362 -0.374 -10.692 1.00 95.31 114 LEU A N 1
ATOM 881 C CA . LEU A 1 114 ? 10.531 0.721 -10.221 1.00 95.31 114 LEU A CA 1
ATOM 882 C C . LEU A 1 114 ? 9.166 0.663 -10.911 1.00 95.31 114 LEU A C 1
ATOM 884 O O . LEU A 1 114 ? 9.085 0.597 -12.139 1.00 95.31 114 LEU A O 1
ATOM 888 N N . TRP A 1 115 ? 8.104 0.739 -10.118 1.00 97.12 115 TRP A N 1
ATOM 889 C CA . TRP A 1 115 ? 6.719 0.765 -10.577 1.00 97.12 115 TRP A CA 1
ATOM 890 C C . TRP A 1 115 ? 6.018 2.021 -10.078 1.00 97.12 115 TRP A C 1
ATOM 892 O O . TRP A 1 115 ? 6.412 2.608 -9.070 1.00 97.12 115 TRP A O 1
ATOM 902 N N . LEU A 1 116 ? 4.975 2.426 -10.796 1.00 97.50 116 LEU A N 1
ATOM 903 C CA . LEU A 1 116 ? 4.108 3.546 -10.457 1.00 97.50 116 LEU A CA 1
ATOM 904 C C . LEU A 1 116 ? 2.653 3.082 -10.417 1.00 97.50 116 LEU A C 1
ATOM 906 O O . LEU A 1 116 ? 2.221 2.337 -11.289 1.00 97.50 116 LEU A O 1
ATOM 910 N N . ILE A 1 117 ? 1.881 3.576 -9.455 1.00 97.94 117 ILE A N 1
ATOM 911 C CA . ILE A 1 117 ? 0.420 3.420 -9.417 1.00 97.94 117 ILE A CA 1
ATOM 912 C C . ILE A 1 117 ? -0.238 4.738 -9.010 1.00 97.94 117 ILE A C 1
ATOM 914 O O . ILE A 1 117 ? 0.353 5.532 -8.276 1.00 97.94 117 ILE A O 1
ATOM 918 N N . SER A 1 118 ? -1.454 4.992 -9.488 1.00 96.88 118 SER A N 1
ATOM 919 C CA . SER A 1 118 ? -2.251 6.130 -9.032 1.00 96.88 118 SER A CA 1
ATOM 920 C C . SER A 1 118 ? -2.738 5.909 -7.584 1.00 96.88 118 SER A C 1
ATOM 922 O O . SER A 1 118 ? -3.123 4.793 -7.232 1.00 96.88 118 SER A O 1
ATOM 924 N N . PRO A 1 119 ? -2.805 6.951 -6.731 1.00 95.31 119 PRO A N 1
ATOM 925 C CA . PRO A 1 119 ? -3.448 6.864 -5.409 1.00 95.31 119 PRO A CA 1
ATOM 926 C C . PRO A 1 119 ? -4.943 6.501 -5.458 1.00 95.31 119 PRO A C 1
ATOM 928 O O . PRO A 1 119 ? -5.528 6.055 -4.464 1.00 95.31 119 PRO A O 1
ATOM 931 N N . GLN A 1 120 ? -5.578 6.695 -6.617 1.00 94.94 120 GLN A N 1
ATOM 932 C CA . GLN A 1 120 ? -6.955 6.284 -6.874 1.00 94.94 120 GLN A CA 1
ATOM 933 C C . GLN A 1 120 ? -7.063 4.774 -7.167 1.00 94.94 120 GLN A C 1
ATOM 935 O O . GLN A 1 120 ? -8.165 4.236 -7.127 1.00 94.94 120 GLN A O 1
ATOM 940 N N . GLY A 1 121 ? -5.939 4.078 -7.373 1.00 94.62 121 GLY A N 1
ATOM 941 C CA . GLY A 1 121 ? -5.871 2.659 -7.724 1.00 94.62 121 GLY A CA 1
ATOM 942 C C . GLY A 1 121 ? -5.655 2.433 -9.220 1.00 94.62 121 GLY A C 1
ATOM 943 O O . GLY A 1 121 ? -5.145 3.304 -9.926 1.00 94.62 121 GLY A O 1
ATOM 944 N N . GLY A 1 122 ? -6.037 1.248 -9.694 1.00 95.81 122 GLY A N 1
ATOM 945 C CA . GLY A 1 122 ? -5.801 0.793 -11.065 1.00 95.81 122 GLY A CA 1
ATOM 946 C C . GLY A 1 122 ? -4.541 -0.061 -11.197 1.00 95.81 122 GLY A C 1
ATOM 947 O O . GLY A 1 122 ? -3.958 -0.490 -10.203 1.00 95.81 122 GLY A O 1
ATOM 948 N N . GLU A 1 123 ? -4.133 -0.317 -12.437 1.00 96.44 123 GLU A N 1
ATOM 949 C CA . GLU A 1 123 ? -3.009 -1.209 -12.723 1.00 96.44 123 GLU A CA 1
ATOM 950 C C . GLU A 1 123 ? -1.650 -0.531 -12.472 1.00 96.44 123 GLU A C 1
ATOM 952 O O . GLU A 1 123 ? -1.407 0.577 -12.970 1.00 96.44 123 GLU A O 1
ATOM 957 N N . PRO A 1 124 ? -0.725 -1.184 -11.742 1.00 97.50 124 PRO A N 1
ATOM 958 C CA . PRO A 1 124 ? 0.666 -0.765 -11.678 1.00 97.50 124 PRO A CA 1
ATOM 959 C C . PRO A 1 124 ? 1.315 -0.682 -13.058 1.00 97.50 124 PRO A C 1
ATOM 961 O O . PRO A 1 124 ? 1.240 -1.609 -13.862 1.00 97.50 124 PRO A O 1
ATOM 964 N N . ARG A 1 125 ? 2.060 0.394 -13.300 1.00 97.12 125 ARG A N 1
ATOM 965 C CA . ARG A 1 125 ? 2.866 0.575 -14.506 1.00 97.12 125 ARG A CA 1
ATOM 966 C C . ARG A 1 125 ? 4.349 0.464 -14.181 1.00 97.12 125 ARG A C 1
ATOM 968 O O . ARG A 1 125 ? 4.873 1.252 -13.393 1.00 97.12 125 ARG A O 1
ATOM 975 N N . GLN A 1 126 ? 5.032 -0.467 -14.836 1.00 96.31 126 GLN A N 1
ATOM 976 C CA . GLN A 1 126 ? 6.486 -0.580 -14.776 1.00 96.31 126 GLN A CA 1
ATOM 977 C C . GLN A 1 126 ? 7.131 0.670 -15.391 1.00 96.31 126 GLN A C 1
ATOM 979 O O . GLN A 1 126 ? 6.708 1.149 -16.445 1.00 96.31 126 GLN A O 1
ATOM 984 N N . LEU A 1 127 ? 8.117 1.241 -14.700 1.00 94.62 127 LEU A N 1
ATOM 985 C CA . LEU A 1 127 ? 8.844 2.430 -15.150 1.00 94.62 127 LEU A CA 1
ATOM 986 C C . LEU A 1 127 ? 10.252 2.089 -15.643 1.00 94.62 127 LEU A C 1
ATOM 988 O O . LEU A 1 127 ? 10.740 2.733 -16.568 1.00 94.62 127 LEU A O 1
ATOM 992 N N . THR A 1 128 ? 10.905 1.098 -15.034 1.00 93.69 128 THR A N 1
ATOM 993 C CA . THR A 1 128 ? 12.254 0.664 -15.416 1.00 93.69 128 THR A CA 1
ATOM 994 C C . THR A 1 128 ? 12.242 -0.744 -15.990 1.00 93.69 128 THR A C 1
ATOM 996 O O . THR A 1 128 ? 11.488 -1.598 -15.534 1.00 93.69 128 THR A O 1
ATOM 999 N N . HIS A 1 129 ? 13.114 -0.998 -16.963 1.00 93.38 129 HIS A N 1
ATOM 1000 C CA . HIS A 1 129 ? 13.276 -2.296 -17.625 1.00 93.38 129 HIS A CA 1
ATOM 1001 C C . HIS A 1 129 ? 14.763 -2.665 -17.672 1.00 93.38 129 HIS A C 1
ATOM 1003 O O . HIS A 1 129 ? 15.359 -2.802 -18.738 1.00 93.38 129 HIS A O 1
ATOM 1009 N N . HIS A 1 130 ? 15.405 -2.722 -16.505 1.00 89.12 130 HIS A N 1
ATOM 1010 C CA . HIS A 1 130 ? 16.830 -3.042 -16.418 1.00 89.12 130 HIS A CA 1
ATOM 1011 C C . HIS A 1 130 ? 17.066 -4.554 -16.401 1.00 89.12 130 HIS A C 1
ATOM 1013 O O . HIS A 1 130 ? 16.285 -5.290 -15.804 1.00 89.12 130 HIS A O 1
ATOM 1019 N N . ALA A 1 131 ? 18.173 -5.004 -17.001 1.00 81.00 131 ALA A N 1
ATOM 1020 C CA . ALA A 1 131 ? 18.604 -6.405 -16.944 1.00 81.00 131 ALA A CA 1
ATOM 1021 C C . ALA A 1 131 ? 19.024 -6.836 -15.525 1.00 81.00 131 ALA A C 1
ATOM 1023 O O . ALA A 1 131 ? 18.946 -8.008 -15.172 1.00 81.00 131 ALA A O 1
ATOM 1024 N N . THR A 1 132 ? 19.456 -5.877 -14.704 1.00 78.75 132 THR A N 1
ATOM 1025 C CA . THR A 1 132 ? 19.791 -6.062 -13.289 1.00 78.75 132 THR A CA 1
ATOM 1026 C C . THR A 1 132 ? 18.893 -5.183 -12.429 1.00 78.75 132 THR A C 1
ATOM 1028 O O . THR A 1 132 ? 18.559 -4.069 -12.829 1.00 78.75 132 THR A O 1
ATOM 1031 N N . GLY A 1 133 ? 18.520 -5.659 -11.241 1.00 71.62 133 GLY A N 1
ATOM 1032 C CA . GLY A 1 133 ? 17.561 -4.957 -10.385 1.00 71.62 133 GLY A CA 1
ATOM 1033 C C . GLY A 1 133 ? 18.069 -3.617 -9.862 1.00 71.62 133 GLY A C 1
ATOM 1034 O O . GLY A 1 133 ? 19.275 -3.392 -9.771 1.00 71.62 133 GLY A O 1
ATOM 1035 N N . VAL A 1 134 ? 17.139 -2.742 -9.476 1.00 77.62 134 VAL A N 1
ATOM 103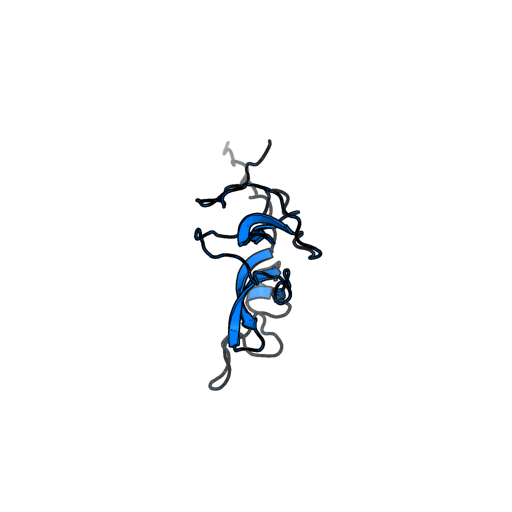6 C CA . VAL A 1 134 ? 17.445 -1.524 -8.714 1.00 77.62 134 VAL A CA 1
ATOM 1037 C C . VAL A 1 134 ? 18.169 -1.920 -7.422 1.00 77.62 134 VAL A C 1
ATOM 1039 O O . VAL A 1 134 ? 17.642 -2.700 -6.636 1.00 77.62 134 VAL A O 1
ATOM 1042 N N . GLN A 1 135 ? 19.377 -1.394 -7.200 1.00 74.50 135 GLN A N 1
ATOM 1043 C CA . GLN A 1 135 ? 20.260 -1.824 -6.101 1.00 74.50 135 GLN A CA 1
ATOM 1044 C C . GLN A 1 135 ? 20.242 -0.891 -4.879 1.00 74.50 135 GLN A C 1
ATOM 1046 O O . GLN A 1 135 ? 20.891 -1.171 -3.874 1.00 74.50 135 GLN A O 1
ATOM 1051 N N . SER A 1 136 ? 19.516 0.228 -4.939 1.00 72.44 136 SER A N 1
ATOM 1052 C CA . SER A 1 136 ? 19.448 1.212 -3.854 1.00 72.44 136 SER A CA 1
ATOM 1053 C C . SER A 1 136 ? 18.079 1.891 -3.759 1.00 72.44 136 SER A C 1
ATOM 1055 O O . SER A 1 136 ? 17.219 1.745 -4.627 1.00 72.44 136 SER A O 1
ATOM 1057 N N . ALA A 1 137 ? 17.857 2.635 -2.672 1.00 67.56 137 ALA A N 1
ATOM 1058 C CA . ALA A 1 137 ? 16.664 3.460 -2.528 1.00 67.56 137 ALA A CA 1
ATOM 1059 C C . ALA A 1 137 ? 16.615 4.560 -3.606 1.00 67.56 137 ALA A C 1
ATOM 1061 O O . ALA A 1 137 ? 17.634 5.157 -3.951 1.00 67.56 137 ALA A O 1
ATOM 1062 N N . PHE A 1 138 ? 15.415 4.879 -4.088 1.00 73.88 138 PHE A N 1
ATOM 1063 C CA . PHE A 1 138 ? 15.189 5.889 -5.122 1.00 73.88 138 PHE A CA 1
ATOM 1064 C C . PHE A 1 138 ? 14.592 7.184 -4.542 1.00 73.88 138 PHE A C 1
ATOM 1066 O O . PHE A 1 138 ? 14.000 7.202 -3.458 1.00 73.88 138 PHE A O 1
ATOM 1073 N N . LYS A 1 139 ? 14.728 8.288 -5.284 1.00 66.62 139 LYS A N 1
ATOM 1074 C CA . LYS A 1 139 ? 14.057 9.568 -5.010 1.00 66.62 139 LYS A CA 1
ATOM 1075 C C . LYS A 1 139 ? 13.352 10.049 -6.273 1.00 66.62 139 LYS A C 1
ATOM 1077 O O . LYS A 1 139 ? 13.878 9.888 -7.368 1.00 66.62 139 LYS A O 1
ATOM 1082 N N . LEU A 1 140 ? 12.190 10.673 -6.108 1.00 61.72 140 LEU A N 1
ATOM 1083 C CA . LEU A 1 140 ? 11.542 11.424 -7.180 1.00 61.72 140 LEU A CA 1
ATOM 1084 C C . LEU A 1 140 ? 12.037 12.870 -7.107 1.00 61.72 140 LEU A C 1
ATOM 1086 O O . LEU A 1 140 ? 11.927 13.505 -6.058 1.00 61.72 140 LEU A O 1
ATOM 1090 N N . ALA A 1 141 ? 12.610 13.375 -8.197 1.00 57.62 141 ALA A N 1
ATOM 1091 C CA . ALA A 1 141 ? 12.928 14.791 -8.315 1.00 57.62 141 ALA A CA 1
ATOM 1092 C C . ALA A 1 141 ? 11.649 15.572 -8.648 1.00 57.62 141 ALA A C 1
ATOM 1094 O O . ALA A 1 141 ? 10.836 15.123 -9.458 1.00 57.62 141 ALA A O 1
ATOM 1095 N N . SER A 1 142 ? 11.471 16.743 -8.034 1.00 54.59 142 SER A N 1
ATOM 1096 C CA . SER A 1 142 ? 10.510 17.721 -8.541 1.00 54.59 142 SER A CA 1
ATOM 1097 C C . SER A 1 142 ? 11.179 18.456 -9.691 1.00 54.59 142 SER A C 1
ATOM 1099 O O . SER A 1 142 ? 12.246 19.036 -9.496 1.00 54.59 142 SER A O 1
ATOM 1101 N N . VAL A 1 143 ? 10.569 18.435 -10.871 1.00 52.56 143 VAL A N 1
ATOM 1102 C CA . VAL A 1 143 ? 10.899 19.418 -11.906 1.00 52.56 143 VAL A CA 1
ATOM 1103 C C . VAL A 1 143 ? 10.174 20.700 -11.496 1.00 52.56 143 VAL A C 1
ATOM 1105 O O . VAL A 1 143 ? 8.974 20.645 -11.213 1.00 52.56 143 VAL A O 1
ATOM 1108 N N . GLY A 1 144 ? 10.927 21.782 -11.303 1.00 42.62 144 GLY A N 1
ATOM 1109 C CA . GLY A 1 144 ? 10.392 23.120 -11.037 1.00 42.62 144 GLY A CA 1
ATOM 1110 C C . GLY A 1 144 ? 10.020 23.834 -12.323 1.00 42.62 144 GLY A C 1
ATOM 1111 O O . GLY A 1 144 ? 10.610 23.477 -13.367 1.00 42.62 144 GLY A O 1
#

Foldseek 3Di:
DDDDDPDPPPPDDQQKDKWWDWDAAPVRDTFIFIKMKGHDPDPVQQVADAPAAQCGDPPGHGDGGHPTDMDTQDDFNPAPFGHFDCAPPETWDADPVQQWIWGWDADNVRATFIWIAGPVHDDIDTDDDDPHHDHDYDDDDDDD

Sequence (144 aa):
MTLTAPMKRAGWATRQIAFIGDTLSLTGQKVPELFIVDLPCHENGWKQAGDTPLTGTESTMPSPPLGVVQRRLTFTHQRVYPGLTNEPRHWVRSNPQATAIAFLMRDDNGVAQLWLISPQGGEPRQLTHHATGVQSAFKLASVG

Secondary structure (DSSP, 8-state):
--------------SEEEEEEEEE-TTS-EEEEEEEEEPPSSHHHHH-B-SS-TT--SSS---PBTT--EEE----TTSSS-SB--SS----EE-TTSS-EEEEEE-TTS-EEEEEEETTEEEEEE----SS---S---PPPP-

Organism: Salmonella enterica I (NCBI:txid59201)

Radius of gyration: 19.16 Å; chains: 1; bounding box: 39×71×45 Å